Protein AF-W8YPA8-F1 (afdb_monomer_lite)

Structure (mmCIF, N/CA/C/O backbone):
data_AF-W8YPA8-F1
#
_entry.id   AF-W8YPA8-F1
#
loop_
_atom_site.group_PDB
_atom_site.id
_atom_site.type_symbol
_atom_site.label_atom_id
_atom_site.label_alt_id
_atom_site.label_comp_id
_atom_site.label_asym_id
_atom_site.label_entity_id
_atom_site.label_seq_id
_atom_site.pdbx_PDB_ins_code
_atom_site.Cartn_x
_atom_site.Cartn_y
_atom_site.Cartn_z
_atom_site.occupancy
_atom_site.B_iso_or_equiv
_atom_site.auth_seq_id
_atom_site.auth_comp_id
_atom_site.auth_asym_id
_atom_site.auth_atom_id
_atom_site.pdbx_PDB_model_num
ATOM 1 N N . MET A 1 1 ? 2.791 -3.843 -14.142 1.00 55.88 1 MET A N 1
ATOM 2 C CA . MET A 1 1 ? 3.544 -3.112 -15.183 1.00 55.88 1 MET A CA 1
ATOM 3 C C . MET A 1 1 ? 4.930 -3.729 -15.321 1.00 55.88 1 MET A C 1
ATOM 5 O O . MET A 1 1 ? 5.844 -3.310 -14.632 1.00 55.88 1 MET A O 1
ATOM 9 N N . GLY A 1 2 ? 5.076 -4.784 -16.122 1.00 54.16 2 GLY A N 1
ATOM 10 C CA . GLY A 1 2 ? 6.364 -5.493 -16.256 1.00 54.16 2 GLY A CA 1
ATOM 11 C C . GLY A 1 2 ? 6.495 -6.352 -17.515 1.00 54.16 2 GLY A C 1
ATOM 12 O O . GLY A 1 2 ? 7.514 -6.993 -17.714 1.00 54.16 2 GLY A O 1
ATOM 13 N N . ILE A 1 3 ? 5.469 -6.360 -18.365 1.00 55.41 3 ILE A N 1
ATOM 14 C CA . ILE A 1 3 ? 5.423 -7.061 -19.645 1.00 55.41 3 ILE A CA 1
ATOM 15 C C . ILE A 1 3 ? 4.874 -6.012 -20.626 1.00 55.41 3 ILE A C 1
ATOM 17 O O . ILE A 1 3 ? 3.823 -5.438 -20.344 1.00 55.41 3 ILE A O 1
ATOM 21 N N . TRP A 1 4 ? 5.607 -5.715 -21.708 1.00 56.72 4 TRP A N 1
ATOM 22 C CA . TRP A 1 4 ? 5.220 -4.790 -22.795 1.00 56.72 4 TRP A CA 1
ATOM 23 C C . TRP A 1 4 ? 5.165 -3.299 -22.416 1.00 56.72 4 TRP A C 1
ATOM 25 O O . TRP A 1 4 ? 4.280 -2.555 -22.840 1.00 56.72 4 TRP A O 1
ATOM 35 N N . THR A 1 5 ? 6.139 -2.838 -21.631 1.00 59.66 5 THR A N 1
ATOM 36 C CA . THR A 1 5 ? 6.287 -1.416 -21.275 1.00 59.66 5 THR A CA 1
ATOM 37 C C . THR A 1 5 ? 6.670 -0.516 -22.454 1.00 59.66 5 THR A C 1
ATOM 39 O O . THR A 1 5 ? 6.522 0.696 -22.347 1.00 59.66 5 THR A O 1
ATOM 42 N N . ASP A 1 6 ? 7.104 -1.085 -23.581 1.00 64.50 6 ASP A N 1
ATOM 43 C CA . ASP A 1 6 ? 7.495 -0.345 -24.790 1.00 64.50 6 ASP A CA 1
ATOM 44 C C . ASP A 1 6 ? 6.290 0.207 -25.578 1.00 64.50 6 ASP A C 1
ATOM 46 O O . ASP A 1 6 ? 6.425 1.121 -26.396 1.00 64.50 6 ASP A O 1
ATOM 50 N N . ILE A 1 7 ? 5.081 -0.313 -25.318 1.00 75.94 7 ILE A N 1
ATOM 51 C CA . ILE A 1 7 ? 3.845 0.158 -25.952 1.00 75.94 7 ILE A CA 1
ATOM 52 C C . ILE A 1 7 ? 3.158 1.179 -25.043 1.00 75.94 7 ILE A C 1
ATOM 54 O O . ILE A 1 7 ? 2.423 0.830 -24.118 1.00 75.94 7 ILE A O 1
ATOM 58 N N . HIS A 1 8 ? 3.344 2.460 -25.364 1.00 79.19 8 HIS A N 1
ATOM 59 C CA . HIS A 1 8 ? 2.786 3.608 -24.639 1.00 79.19 8 HIS A CA 1
ATOM 60 C C . HIS A 1 8 ? 1.289 3.461 -24.301 1.00 79.19 8 HIS A C 1
ATOM 62 O O . HIS A 1 8 ? 0.873 3.753 -23.181 1.00 79.19 8 HIS A O 1
ATOM 68 N N . TRP A 1 9 ? 0.480 2.942 -25.232 1.00 84.31 9 TRP A N 1
ATOM 69 C CA . TRP A 1 9 ? -0.957 2.728 -25.021 1.00 84.31 9 TRP A CA 1
ATOM 70 C C . TRP A 1 9 ? -1.285 1.711 -23.919 1.00 84.31 9 TRP A C 1
ATOM 72 O O . TRP A 1 9 ? -2.238 1.916 -23.168 1.00 84.31 9 TRP A O 1
ATOM 82 N N . VAL A 1 10 ? -0.494 0.641 -23.785 1.00 83.19 10 VAL A N 1
ATOM 83 C CA . VAL A 1 10 ? -0.699 -0.387 -22.750 1.00 83.19 10 VAL A CA 1
ATOM 84 C C . VAL A 1 10 ? -0.426 0.203 -21.372 1.00 83.19 10 VAL A C 1
ATOM 86 O O . VAL A 1 10 ? -1.209 0.003 -20.444 1.00 83.19 10 VAL A O 1
ATOM 89 N N . VAL A 1 11 ? 0.643 0.992 -21.246 1.00 82.12 11 VAL A N 1
ATOM 90 C CA . VAL A 1 11 ? 0.985 1.671 -19.991 1.00 82.12 11 VAL A CA 1
ATOM 91 C C . VAL A 1 11 ? -0.120 2.647 -19.588 1.00 82.12 11 VAL A C 1
ATOM 93 O O . VAL A 1 11 ? -0.563 2.603 -18.442 1.00 82.12 11 VAL A O 1
ATOM 96 N N . ILE A 1 12 ? -0.621 3.463 -20.523 1.00 86.56 12 ILE A N 1
ATOM 97 C CA . ILE A 1 12 ? -1.722 4.405 -20.262 1.00 86.56 12 ILE A CA 1
ATOM 98 C C . ILE A 1 12 ? -2.967 3.662 -19.767 1.00 86.56 12 ILE A C 1
ATOM 100 O O . ILE A 1 12 ? -3.509 4.015 -18.720 1.00 86.56 12 ILE A O 1
ATOM 104 N N . ALA A 1 13 ? -3.392 2.606 -20.467 1.00 88.50 13 ALA A N 1
ATOM 105 C CA . ALA A 1 13 ? -4.543 1.810 -20.050 1.00 88.50 13 ALA A CA 1
ATOM 106 C C . ALA A 1 13 ? -4.339 1.234 -18.637 1.00 88.50 13 ALA A C 1
ATOM 108 O O . ALA A 1 13 ? -5.207 1.384 -17.777 1.00 88.50 13 ALA A O 1
ATOM 109 N N . CYS A 1 14 ? -3.169 0.652 -18.352 1.00 85.56 14 CYS A N 1
ATOM 110 C CA . CYS A 1 14 ? -2.844 0.140 -17.022 1.00 85.56 14 CYS A CA 1
ATOM 111 C C . CYS A 1 14 ? -2.878 1.225 -15.935 1.00 85.56 14 CYS A C 1
ATOM 113 O O . CYS A 1 14 ? -3.356 0.943 -14.839 1.00 85.56 14 CYS A O 1
ATOM 115 N N . VAL A 1 15 ? -2.395 2.443 -16.210 1.00 86.88 15 VAL A N 1
ATOM 116 C CA . VAL A 1 15 ? -2.451 3.568 -15.258 1.00 86.88 15 VAL A CA 1
ATOM 117 C C . VAL A 1 15 ? -3.898 3.953 -14.962 1.00 86.88 15 VAL A C 1
ATOM 119 O O . VAL A 1 15 ? -4.247 4.113 -13.796 1.00 86.88 15 VAL A O 1
ATOM 122 N N . VAL A 1 16 ? -4.750 4.063 -15.986 1.00 91.31 16 VAL A N 1
ATOM 123 C CA . VAL A 1 16 ? -6.170 4.417 -15.813 1.00 91.31 16 VAL A CA 1
ATOM 124 C C . VAL A 1 16 ? -6.897 3.366 -14.973 1.00 91.31 16 VAL A C 1
ATOM 126 O O . VAL A 1 16 ? -7.545 3.710 -13.984 1.00 91.31 16 VAL A O 1
ATOM 129 N N . PHE A 1 17 ? -6.741 2.081 -15.310 1.00 89.56 17 PHE A N 1
ATOM 130 C CA . PHE A 1 17 ? -7.345 0.988 -14.543 1.00 89.56 17 PHE A CA 1
ATOM 131 C C . PHE A 1 17 ? -6.818 0.928 -13.105 1.00 89.56 17 PHE A C 1
ATOM 133 O O . PHE A 1 17 ? -7.601 0.782 -12.166 1.00 89.56 17 PHE A O 1
ATOM 140 N N . ALA A 1 18 ? -5.506 1.086 -12.911 1.00 86.12 18 ALA A N 1
ATOM 141 C CA . ALA A 1 18 ? -4.919 1.140 -11.578 1.00 86.12 18 ALA A CA 1
ATOM 142 C C . ALA A 1 18 ? -5.458 2.334 -10.777 1.00 86.12 18 ALA A C 1
ATOM 144 O O . ALA A 1 18 ? -5.796 2.170 -9.610 1.00 86.12 18 ALA A O 1
ATOM 145 N N . GLY A 1 19 ? -5.597 3.509 -11.395 1.00 87.06 19 GLY A N 1
ATOM 146 C CA . GLY A 1 19 ? -6.142 4.706 -10.756 1.00 87.06 19 GLY A CA 1
ATOM 147 C C . GLY A 1 19 ? -7.578 4.517 -10.271 1.00 87.06 19 GLY A C 1
ATOM 148 O O . GLY A 1 19 ? -7.886 4.863 -9.131 1.00 87.06 19 GLY A O 1
ATOM 149 N N . ALA A 1 20 ? -8.435 3.899 -11.088 1.00 88.88 20 ALA A N 1
ATOM 150 C CA . ALA A 1 20 ? -9.811 3.591 -10.701 1.00 88.88 20 ALA A CA 1
ATOM 151 C C . ALA A 1 20 ? -9.869 2.659 -9.474 1.00 88.88 20 ALA A C 1
ATOM 153 O O . ALA A 1 20 ? -10.590 2.930 -8.512 1.00 88.88 20 ALA A O 1
ATOM 154 N N . LEU A 1 21 ? -9.062 1.592 -9.471 1.00 87.38 21 LEU A N 1
ATOM 155 C CA . LEU A 1 21 ? -9.007 0.642 -8.357 1.00 87.38 21 LEU A CA 1
ATOM 156 C C . LEU A 1 21 ? -8.398 1.261 -7.092 1.00 87.38 21 LEU A C 1
ATOM 158 O O . LEU A 1 21 ? -8.936 1.078 -6.000 1.00 87.38 21 LEU A O 1
ATOM 162 N N . LEU A 1 22 ? -7.299 2.006 -7.220 1.00 85.31 22 LEU A N 1
ATOM 163 C CA . LEU A 1 22 ? -6.637 2.676 -6.097 1.00 85.31 22 LEU A CA 1
ATOM 164 C C . LEU A 1 22 ? -7.539 3.743 -5.465 1.00 85.31 22 LEU A C 1
ATOM 166 O O . LEU A 1 22 ? -7.567 3.860 -4.242 1.00 85.31 22 LEU A O 1
ATOM 170 N N . GLY A 1 23 ? -8.316 4.471 -6.274 1.00 86.81 23 GLY A N 1
ATOM 171 C CA . GLY A 1 23 ? -9.296 5.441 -5.789 1.00 86.81 23 GLY A CA 1
ATOM 172 C C . GLY A 1 23 ? -10.366 4.796 -4.908 1.00 86.81 23 GLY A C 1
ATOM 173 O O . GLY A 1 23 ? -10.620 5.274 -3.804 1.00 86.81 23 GLY A O 1
ATOM 174 N N . ASN A 1 24 ? -10.925 3.665 -5.347 1.00 88.88 24 ASN A N 1
ATOM 175 C CA . ASN A 1 24 ? -11.902 2.918 -4.555 1.00 88.88 24 ASN A CA 1
ATOM 176 C C . AS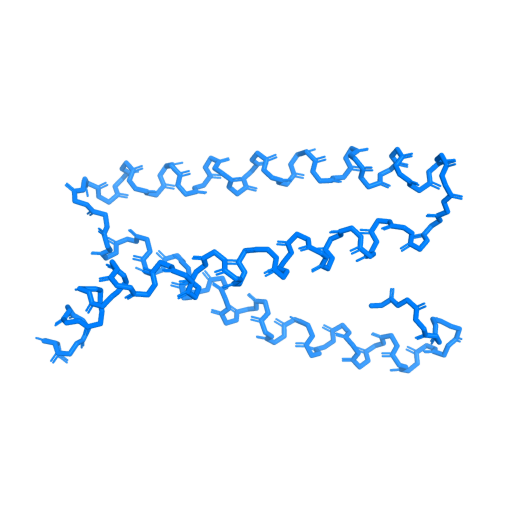N A 1 24 ? -11.300 2.391 -3.239 1.00 88.88 24 ASN A C 1
ATOM 178 O O . ASN A 1 24 ? -11.885 2.555 -2.169 1.00 88.88 24 ASN A O 1
ATOM 182 N N . ASN A 1 25 ? -10.094 1.815 -3.300 1.00 84.94 25 ASN A N 1
ATOM 183 C CA . ASN A 1 25 ? -9.404 1.295 -2.116 1.00 84.94 25 ASN A CA 1
ATOM 184 C C . ASN A 1 25 ? -9.081 2.396 -1.094 1.00 84.94 25 ASN A C 1
ATOM 186 O O . ASN A 1 25 ? -9.201 2.165 0.106 1.00 84.94 25 ASN A O 1
ATOM 190 N N . ASN A 1 26 ? -8.713 3.598 -1.542 1.00 86.38 26 ASN A N 1
ATOM 191 C CA . ASN A 1 26 ? -8.441 4.720 -0.645 1.00 86.38 26 ASN A CA 1
ATOM 192 C C . ASN A 1 26 ? -9.664 5.086 0.210 1.00 86.38 26 ASN A C 1
ATOM 194 O O . ASN A 1 26 ? -9.527 5.320 1.412 1.00 86.38 26 ASN A O 1
ATOM 198 N N . THR A 1 27 ? -10.855 5.103 -0.392 1.00 86.00 27 THR A N 1
ATOM 199 C CA . THR A 1 27 ? -12.101 5.361 0.337 1.00 86.00 27 THR A CA 1
ATOM 200 C C . THR A 1 27 ? -12.417 4.213 1.289 1.00 86.00 27 THR A C 1
ATOM 202 O O . THR A 1 27 ? -12.538 4.457 2.486 1.00 86.00 27 THR A O 1
ATOM 205 N N . LEU A 1 28 ? -12.460 2.974 0.784 1.00 85.25 28 LEU A N 1
ATOM 206 C CA . LEU A 1 28 ? -12.846 1.790 1.561 1.00 85.25 28 LEU A CA 1
ATOM 207 C C . LEU A 1 28 ? -11.947 1.541 2.774 1.00 85.25 28 LEU A C 1
ATOM 209 O O . LEU A 1 28 ? -12.440 1.249 3.858 1.00 85.25 28 LEU A O 1
ATOM 213 N N . ILE A 1 29 ? -10.627 1.664 2.618 1.00 84.44 29 ILE A N 1
ATOM 214 C CA . ILE A 1 29 ? -9.699 1.447 3.733 1.00 84.44 29 ILE A CA 1
ATOM 215 C C . ILE A 1 29 ? -9.874 2.549 4.779 1.00 84.44 29 ILE A C 1
ATOM 217 O O . ILE A 1 29 ? -9.897 2.264 5.975 1.00 84.44 29 ILE A O 1
ATOM 221 N N . THR A 1 30 ? -10.025 3.803 4.346 1.00 85.25 30 THR A N 1
ATOM 222 C CA . THR A 1 30 ? -10.181 4.922 5.281 1.00 85.25 30 THR A CA 1
ATOM 223 C C . THR A 1 30 ? -11.484 4.788 6.072 1.00 85.25 30 THR A C 1
ATOM 225 O O . THR A 1 30 ? -11.459 4.900 7.295 1.00 85.25 30 THR A O 1
ATOM 228 N N . THR A 1 31 ? -12.611 4.504 5.413 1.00 84.06 31 THR A N 1
ATOM 229 C CA . THR A 1 31 ? -13.903 4.304 6.091 1.00 84.06 31 THR A CA 1
ATOM 230 C C . THR A 1 31 ? -13.903 3.045 6.955 1.00 84.06 31 THR A C 1
ATOM 232 O O . THR A 1 31 ? -14.325 3.104 8.109 1.00 84.06 31 THR A O 1
ATOM 235 N N . GLY A 1 32 ? -13.350 1.941 6.447 1.00 83.38 32 GLY A N 1
ATOM 236 C CA . GLY A 1 32 ? -13.246 0.674 7.165 1.00 83.38 32 GLY A CA 1
ATOM 237 C C . GLY A 1 32 ? -12.465 0.803 8.471 1.00 83.38 32 GLY A C 1
ATOM 238 O O . GLY A 1 32 ? -12.937 0.358 9.513 1.00 83.38 32 GLY A O 1
ATOM 239 N N . VAL A 1 33 ? -11.313 1.485 8.463 1.00 82.31 33 VAL A N 1
ATOM 240 C CA . VAL A 1 33 ? -10.526 1.712 9.689 1.00 82.31 33 VAL A CA 1
ATOM 241 C C . VAL A 1 33 ? -11.274 2.596 10.688 1.00 82.31 33 VAL A C 1
ATOM 243 O O . VAL A 1 33 ? -11.222 2.325 11.886 1.00 82.31 33 VAL A O 1
ATOM 246 N N . MET A 1 34 ? -11.984 3.632 10.227 1.00 85.81 34 MET A N 1
ATOM 247 C CA . MET A 1 34 ? -12.731 4.515 11.133 1.00 85.81 34 MET A CA 1
ATOM 248 C C . MET A 1 34 ? -13.919 3.817 11.806 1.00 85.81 34 MET A C 1
ATOM 250 O O . MET A 1 34 ? -14.276 4.198 12.918 1.00 85.81 34 MET A O 1
ATOM 254 N N . ASN A 1 35 ? -14.526 2.830 11.145 1.00 80.44 35 ASN A N 1
ATOM 255 C CA . ASN A 1 35 ? -15.678 2.097 11.673 1.00 80.44 35 ASN A CA 1
ATOM 256 C C . ASN A 1 35 ? -15.273 0.860 12.493 1.00 80.44 35 ASN A C 1
ATOM 258 O O . ASN A 1 35 ? -15.958 0.513 13.448 1.00 80.44 35 ASN A O 1
ATOM 262 N N . ALA A 1 36 ? -14.163 0.201 12.149 1.00 78.69 36 ALA A N 1
ATOM 263 C CA . ALA A 1 36 ? -13.722 -1.029 12.810 1.00 78.69 36 ALA A CA 1
ATOM 264 C C . ALA A 1 36 ? -12.934 -0.797 14.111 1.00 78.69 36 ALA A C 1
ATOM 266 O O . ALA A 1 36 ? -12.795 -1.713 14.923 1.00 78.69 36 ALA A O 1
ATOM 267 N N . ALA A 1 37 ? -12.349 0.389 14.300 1.00 81.12 37 ALA A N 1
ATOM 268 C CA . ALA A 1 37 ? -11.453 0.644 15.420 1.00 81.12 37 ALA A CA 1
ATOM 269 C C . ALA A 1 37 ? -12.234 0.932 16.725 1.00 81.12 37 ALA A C 1
ATOM 271 O O . ALA A 1 37 ? -13.027 1.871 16.756 1.00 81.12 37 ALA A O 1
ATOM 272 N N . PRO A 1 38 ? -11.968 0.220 17.841 1.00 79.50 38 PRO A N 1
ATOM 273 C CA . PRO A 1 38 ? -12.635 0.446 19.132 1.00 79.50 38 PRO A CA 1
ATOM 274 C C . PRO A 1 38 ? -12.078 1.667 19.899 1.00 79.50 38 PRO A C 1
ATOM 276 O O . PRO A 1 38 ? -12.124 1.713 21.126 1.00 79.50 38 PRO A O 1
ATOM 279 N N . VAL A 1 39 ? -11.490 2.638 19.195 1.00 86.25 39 VAL A N 1
ATOM 280 C CA . VAL A 1 39 ? -10.828 3.828 19.758 1.00 86.25 39 VAL A CA 1
ATOM 281 C C . VAL A 1 39 ? -11.427 5.099 19.164 1.00 86.25 39 VAL A C 1
ATOM 283 O O . VAL A 1 39 ? -12.153 5.053 18.174 1.00 86.25 39 VAL A O 1
ATOM 286 N N . GLU A 1 40 ? -11.102 6.258 19.738 1.00 87.88 40 GLU A N 1
ATOM 287 C CA . GLU A 1 40 ? -11.573 7.529 19.191 1.00 87.88 40 GLU A CA 1
ATOM 288 C C . GLU A 1 40 ? -11.131 7.736 17.736 1.00 87.88 40 GLU A C 1
ATOM 290 O O . GLU A 1 40 ? -9.997 7.421 17.355 1.00 87.88 40 GLU A O 1
ATOM 295 N N . ARG A 1 41 ? -12.012 8.349 16.933 1.00 83.94 41 ARG A N 1
ATOM 296 C CA . ARG A 1 41 ? -11.755 8.638 15.511 1.00 83.94 41 ARG A CA 1
ATOM 297 C C . ARG A 1 41 ? -10.451 9.401 15.289 1.00 83.94 41 ARG A C 1
ATOM 299 O O . ARG A 1 41 ? -9.744 9.119 14.325 1.00 83.94 41 ARG A O 1
ATOM 306 N N . SER A 1 42 ? -10.109 10.332 16.180 1.00 86.75 42 SER A N 1
ATOM 307 C CA . SER A 1 42 ? -8.855 11.092 16.108 1.00 86.75 42 SER A CA 1
ATOM 308 C C . SER A 1 42 ? -7.628 10.180 16.202 1.00 86.75 42 SER A C 1
ATOM 310 O O . SER A 1 42 ? -6.698 10.314 15.408 1.00 86.75 42 SER A O 1
ATOM 312 N N . THR A 1 43 ? -7.648 9.203 17.111 1.00 89.31 43 THR A N 1
ATOM 313 C CA . THR A 1 43 ? -6.557 8.235 17.289 1.00 89.31 43 THR A CA 1
ATOM 314 C C . THR A 1 43 ? -6.496 7.238 16.133 1.00 89.31 43 THR A C 1
ATOM 316 O O . THR A 1 43 ? -5.410 6.976 15.614 1.00 89.31 43 THR A O 1
ATOM 319 N N . ALA A 1 44 ? -7.644 6.732 15.666 1.00 87.56 44 ALA A N 1
ATOM 320 C CA . ALA A 1 44 ? -7.708 5.855 14.494 1.00 87.56 44 ALA A CA 1
ATOM 321 C C . ALA A 1 44 ? -7.161 6.552 13.234 1.00 87.56 44 ALA A C 1
ATOM 323 O O . ALA A 1 44 ? -6.350 5.985 12.500 1.00 87.56 44 ALA A O 1
ATOM 324 N N . SER A 1 45 ? -7.554 7.810 13.009 1.00 87.56 45 SER A N 1
ATOM 325 C CA . SER A 1 45 ? -7.090 8.628 11.883 1.00 87.56 45 SER A CA 1
ATOM 326 C C . SER A 1 45 ? -5.588 8.911 11.950 1.00 87.56 45 SER A C 1
ATOM 328 O O . SER A 1 45 ? -4.890 8.806 10.934 1.00 87.56 45 SER A O 1
ATOM 330 N N . ALA A 1 46 ? -5.063 9.203 13.145 1.00 89.31 46 ALA A N 1
ATOM 331 C CA . ALA A 1 46 ? -3.634 9.404 13.359 1.00 89.31 46 ALA A CA 1
ATOM 332 C C . ALA A 1 46 ? -2.827 8.133 13.051 1.00 89.31 46 ALA A C 1
ATOM 334 O O . ALA A 1 46 ? -1.837 8.203 12.321 1.00 89.31 46 ALA A O 1
ATOM 335 N N . ALA A 1 47 ? -3.275 6.968 13.532 1.00 89.62 47 ALA A N 1
ATOM 336 C CA . ALA A 1 47 ? -2.622 5.686 13.270 1.00 89.62 47 ALA A CA 1
ATOM 337 C C . ALA A 1 47 ? -2.644 5.315 11.776 1.00 89.62 47 ALA A C 1
ATOM 339 O O . ALA A 1 47 ? -1.612 4.939 11.214 1.00 89.62 47 ALA A O 1
ATOM 340 N N . TYR A 1 48 ? -3.794 5.481 11.111 1.00 89.31 48 TYR A N 1
ATOM 341 C CA . TYR A 1 48 ? -3.922 5.262 9.668 1.00 89.31 48 TYR A CA 1
ATOM 342 C C . TYR A 1 48 ? -2.984 6.175 8.866 1.00 89.31 48 TYR A C 1
ATOM 344 O O . TYR A 1 48 ? -2.226 5.709 8.011 1.00 89.31 48 TYR A O 1
ATOM 352 N N . SER A 1 49 ? -2.993 7.475 9.167 1.00 90.44 49 SER A N 1
ATOM 353 C CA . SER A 1 49 ? -2.151 8.456 8.477 1.00 90.44 49 SER A CA 1
ATOM 354 C C . SER A 1 49 ? -0.666 8.184 8.701 1.00 90.44 49 SER A C 1
ATOM 356 O O . SER A 1 49 ? 0.113 8.254 7.752 1.00 90.44 49 SER A O 1
ATOM 358 N N . PHE A 1 50 ? -0.274 7.811 9.922 1.00 92.81 50 PHE A N 1
ATOM 359 C CA . PHE A 1 50 ? 1.097 7.430 10.249 1.00 92.81 50 PHE A CA 1
ATOM 360 C C . PHE A 1 50 ? 1.588 6.268 9.378 1.00 92.81 50 PHE A C 1
ATOM 362 O O . PHE A 1 50 ? 2.624 6.393 8.728 1.00 92.81 50 PHE A O 1
ATOM 369 N N . LEU A 1 51 ? 0.820 5.176 9.293 1.00 91.44 51 LEU A N 1
ATOM 370 C CA . LEU A 1 51 ? 1.146 4.031 8.435 1.00 91.44 51 LEU A CA 1
ATOM 371 C C . LEU A 1 51 ? 1.250 4.434 6.960 1.00 91.44 51 LEU A C 1
ATOM 373 O O . LEU A 1 51 ? 2.185 4.020 6.271 1.00 91.44 51 LEU A O 1
ATOM 377 N N . ARG A 1 52 ? 0.325 5.277 6.483 1.00 90.19 52 ARG A N 1
ATOM 378 C CA . ARG A 1 52 ? 0.321 5.749 5.094 1.00 90.19 52 ARG A CA 1
ATOM 379 C C . ARG A 1 52 ? 1.567 6.564 4.759 1.00 90.19 52 ARG A C 1
ATOM 381 O O . ARG A 1 52 ? 2.197 6.316 3.732 1.00 90.19 52 ARG A O 1
ATOM 388 N N . PHE A 1 53 ? 1.948 7.508 5.617 1.00 92.88 53 PHE A N 1
ATOM 389 C CA . PHE A 1 53 ? 3.145 8.321 5.401 1.00 92.88 53 PHE A CA 1
ATOM 390 C C . PHE A 1 53 ? 4.435 7.526 5.590 1.00 92.88 53 PHE A C 1
ATOM 392 O O . PHE A 1 53 ? 5.368 7.701 4.809 1.00 92.88 53 PHE A O 1
ATOM 399 N N . LEU A 1 54 ? 4.482 6.610 6.558 1.00 95.12 54 LEU A N 1
ATOM 400 C CA . LEU A 1 54 ? 5.630 5.732 6.767 1.00 95.12 54 LEU A CA 1
ATOM 401 C C . LEU A 1 54 ? 5.885 4.855 5.534 1.00 95.12 54 LEU A C 1
ATOM 403 O O . LEU A 1 54 ? 7.003 4.816 5.024 1.00 95.12 54 LEU A O 1
ATOM 407 N N . GLY A 1 55 ? 4.840 4.213 5.004 1.00 89.81 55 GLY A N 1
ATOM 408 C CA . GLY A 1 55 ? 4.929 3.449 3.761 1.00 89.81 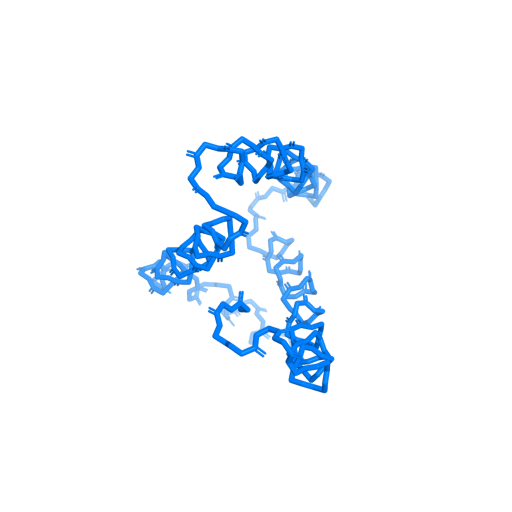55 GLY A CA 1
ATOM 409 C C . GLY A 1 55 ? 5.360 4.320 2.578 1.00 89.81 55 GLY A C 1
ATOM 410 O O . GLY A 1 55 ? 6.242 3.927 1.818 1.00 89.81 55 GLY A O 1
ATOM 411 N N . GLY A 1 56 ? 4.807 5.533 2.467 1.00 89.44 56 GLY A N 1
ATOM 412 C CA . GLY A 1 56 ? 5.179 6.508 1.438 1.00 89.44 56 GLY A CA 1
ATOM 413 C C . GLY A 1 56 ? 6.628 7.002 1.520 1.00 89.44 56 GLY A C 1
ATOM 414 O O . GLY A 1 56 ? 7.194 7.358 0.493 1.00 89.44 56 GLY A O 1
ATOM 415 N N . ALA A 1 57 ? 7.247 6.993 2.703 1.00 92.00 57 ALA A N 1
ATOM 416 C CA . ALA A 1 57 ? 8.655 7.345 2.884 1.00 92.00 57 ALA A CA 1
ATOM 417 C C . ALA A 1 57 ? 9.596 6.162 2.600 1.00 92.00 57 ALA A C 1
ATOM 419 O O . ALA A 1 57 ? 10.642 6.324 1.973 1.00 92.00 57 ALA A O 1
ATOM 420 N N . ILE A 1 58 ? 9.213 4.960 3.039 1.00 92.56 58 ILE A N 1
ATOM 421 C CA . ILE A 1 58 ? 10.007 3.736 2.880 1.00 92.56 58 ILE A CA 1
ATOM 422 C C . ILE A 1 58 ? 9.991 3.257 1.420 1.00 92.56 58 ILE A C 1
ATOM 424 O O . ILE A 1 58 ? 11.031 2.871 0.883 1.00 92.56 58 ILE A O 1
ATOM 428 N N . ALA A 1 59 ? 8.835 3.305 0.752 1.00 89.12 59 ALA A N 1
ATOM 429 C CA . ALA A 1 59 ? 8.666 2.728 -0.580 1.00 89.12 59 ALA A CA 1
ATOM 430 C C . ALA A 1 59 ? 9.607 3.327 -1.648 1.00 89.12 59 ALA A C 1
ATOM 432 O O . ALA A 1 59 ? 10.247 2.536 -2.339 1.00 89.12 59 ALA A O 1
ATOM 433 N N . PRO A 1 60 ? 9.779 4.661 -1.785 1.00 89.25 60 PRO A N 1
ATOM 434 C CA . PRO A 1 60 ? 10.687 5.239 -2.778 1.00 89.25 60 PRO A CA 1
ATOM 435 C C . PRO A 1 60 ? 12.152 4.881 -2.525 1.00 89.25 60 PRO A C 1
ATOM 437 O O . PRO A 1 60 ? 12.885 4.606 -3.473 1.00 89.25 60 PRO A O 1
ATOM 440 N N . TYR A 1 61 ? 12.574 4.837 -1.257 1.00 90.75 61 TYR A N 1
ATOM 441 C CA . TYR A 1 61 ? 13.942 4.468 -0.892 1.00 90.75 61 TYR A CA 1
ATOM 442 C C . TYR A 1 61 ? 14.267 3.032 -1.322 1.00 90.75 61 TYR A C 1
ATOM 444 O O . TYR A 1 61 ? 15.260 2.793 -2.013 1.00 90.75 61 TYR A O 1
ATOM 452 N N . PHE A 1 62 ? 13.398 2.077 -0.974 1.00 88.62 62 PHE A N 1
ATOM 453 C CA . PHE A 1 62 ? 13.575 0.681 -1.373 1.00 88.62 62 PHE A CA 1
ATOM 454 C C . PHE A 1 62 ? 13.395 0.478 -2.876 1.00 88.62 62 PHE A C 1
ATOM 456 O O . PHE A 1 62 ? 14.160 -0.277 -3.471 1.00 88.62 62 PHE A O 1
ATOM 463 N N . ALA A 1 63 ? 12.442 1.165 -3.510 1.00 86.38 63 ALA A N 1
ATOM 464 C CA . ALA A 1 63 ? 12.255 1.103 -4.957 1.00 86.38 63 ALA A CA 1
ATOM 465 C C . ALA A 1 63 ? 13.505 1.588 -5.706 1.00 86.38 63 ALA A C 1
ATOM 467 O O . ALA A 1 63 ? 13.944 0.920 -6.639 1.00 86.38 63 ALA A O 1
ATOM 468 N N . GLY A 1 64 ? 14.118 2.690 -5.260 1.00 86.69 64 GLY A N 1
ATOM 469 C CA . GLY A 1 64 ? 15.371 3.194 -5.821 1.00 86.69 64 GLY A CA 1
ATOM 470 C C . GLY A 1 64 ? 16.515 2.193 -5.669 1.00 86.69 64 GLY A C 1
ATOM 471 O O . GLY A 1 64 ? 17.157 1.835 -6.652 1.00 86.69 64 GLY A O 1
ATOM 472 N N . LYS A 1 65 ? 16.720 1.654 -4.460 1.00 88.44 65 LYS A N 1
ATOM 473 C CA . LYS A 1 65 ? 17.793 0.677 -4.208 1.00 88.44 65 LYS A CA 1
ATOM 474 C C . LYS A 1 65 ? 17.607 -0.637 -4.965 1.00 88.44 65 LYS A C 1
ATOM 476 O O . LYS A 1 65 ? 18.570 -1.170 -5.506 1.00 88.44 65 LYS A O 1
ATOM 481 N N . LEU A 1 66 ? 16.378 -1.143 -5.057 1.00 84.94 66 LEU A N 1
ATOM 482 C CA . LEU A 1 66 ? 16.068 -2.354 -5.822 1.00 84.94 66 LEU A CA 1
ATOM 483 C C . LEU A 1 66 ? 16.250 -2.149 -7.332 1.00 84.94 66 LEU A C 1
ATOM 485 O O . LEU A 1 66 ? 16.709 -3.067 -8.015 1.00 84.94 66 LEU A O 1
ATOM 489 N N . ALA A 1 67 ? 15.922 -0.958 -7.846 1.00 85.31 67 ALA A N 1
ATOM 490 C CA . ALA A 1 67 ? 16.165 -0.605 -9.242 1.00 85.31 67 ALA A CA 1
ATOM 491 C C . ALA A 1 67 ? 17.666 -0.522 -9.559 1.00 85.31 67 ALA A C 1
ATOM 493 O O . ALA A 1 67 ? 18.086 -1.024 -10.598 1.00 85.31 67 ALA A O 1
ATOM 494 N N . GLU A 1 68 ? 18.455 0.080 -8.660 1.00 85.44 68 GLU A N 1
ATOM 495 C CA . GLU A 1 68 ? 19.912 0.214 -8.792 1.00 85.44 68 GLU A CA 1
ATOM 496 C C . GLU A 1 68 ? 20.634 -1.139 -8.745 1.00 85.44 68 GLU A C 1
ATOM 498 O O . GLU A 1 68 ? 21.564 -1.366 -9.513 1.00 85.44 68 GLU A O 1
ATOM 503 N N . TRP A 1 69 ? 20.240 -2.032 -7.832 1.00 84.69 69 TRP A N 1
ATOM 504 C CA . TRP A 1 69 ? 20.968 -3.283 -7.591 1.00 84.69 69 TRP A CA 1
ATOM 505 C C . TRP A 1 69 ? 20.624 -4.406 -8.561 1.00 84.69 69 TRP A C 1
ATOM 507 O O . TRP A 1 69 ? 21.488 -5.227 -8.861 1.00 84.69 69 TRP A O 1
ATOM 517 N N . PHE A 1 70 ? 19.374 -4.473 -9.022 1.00 80.75 70 PHE A N 1
ATOM 518 C CA . PHE A 1 70 ? 18.910 -5.583 -9.850 1.00 80.75 70 PHE A CA 1
ATOM 519 C C . PHE A 1 70 ? 18.510 -5.115 -11.244 1.00 80.75 70 PHE A C 1
ATOM 521 O O . PHE A 1 70 ? 19.171 -5.450 -12.225 1.00 80.75 70 PHE A O 1
ATOM 528 N N . ASN A 1 71 ? 17.389 -4.397 -11.346 1.00 79.81 71 ASN A N 1
ATOM 529 C CA . ASN A 1 71 ? 16.837 -3.925 -12.611 1.00 79.81 71 ASN A CA 1
ATOM 530 C C . ASN A 1 71 ? 15.645 -2.976 -12.353 1.00 79.81 71 ASN A C 1
ATOM 532 O O . ASN A 1 71 ? 14.884 -3.225 -11.410 1.00 79.81 71 ASN A O 1
ATOM 536 N N . PRO A 1 72 ? 15.385 -1.974 -13.216 1.00 79.88 72 PRO A N 1
ATOM 537 C CA . PRO A 1 72 ? 14.184 -1.131 -13.161 1.00 79.88 72 PRO A CA 1
ATOM 538 C C . PRO A 1 72 ? 12.835 -1.869 -13.069 1.00 79.88 72 PRO A C 1
ATOM 540 O O . PRO A 1 72 ? 11.869 -1.307 -12.558 1.00 79.88 72 PRO A O 1
ATOM 543 N N . HIS A 1 73 ? 12.739 -3.123 -13.524 1.00 77.62 73 HIS A N 1
ATOM 544 C CA . HIS A 1 73 ? 11.502 -3.912 -13.430 1.00 77.62 73 HIS A CA 1
ATOM 545 C C . HIS A 1 73 ? 11.244 -4.526 -12.041 1.00 77.62 73 HIS A C 1
ATOM 547 O O . HIS A 1 73 ? 10.094 -4.804 -11.694 1.00 77.62 73 HIS A O 1
ATOM 553 N N . VAL A 1 74 ? 12.283 -4.731 -11.226 1.00 83.25 74 VAL A N 1
ATOM 554 C CA . VAL A 1 74 ? 12.178 -5.431 -9.932 1.00 83.25 74 VAL A CA 1
ATOM 555 C C . VAL A 1 74 ? 11.288 -4.702 -8.918 1.00 83.25 74 VAL A C 1
ATOM 557 O O . VAL A 1 74 ? 10.440 -5.369 -8.320 1.00 83.25 74 VAL A O 1
ATOM 560 N N . PRO A 1 75 ? 11.368 -3.366 -8.742 1.00 84.75 75 PRO A N 1
ATOM 561 C CA . PRO A 1 75 ? 10.482 -2.645 -7.826 1.00 84.75 75 PRO A CA 1
ATOM 562 C C . PRO A 1 75 ? 8.991 -2.864 -8.106 1.00 84.75 75 PRO A C 1
ATOM 564 O O . PRO A 1 75 ? 8.197 -2.965 -7.171 1.00 84.75 75 PRO A O 1
ATOM 567 N N . PHE A 1 76 ? 8.602 -2.996 -9.379 1.00 81.31 76 PHE A N 1
ATOM 568 C CA . PHE A 1 76 ? 7.211 -3.248 -9.759 1.00 81.31 76 PHE A CA 1
ATOM 569 C C . PHE A 1 76 ? 6.742 -4.647 -9.352 1.00 81.31 76 PHE A C 1
ATOM 571 O O . PHE A 1 76 ? 5.611 -4.803 -8.894 1.0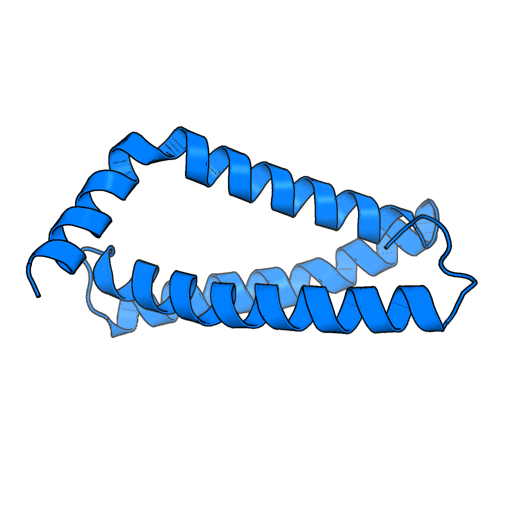0 81.31 76 PHE A O 1
ATOM 578 N N . ILE A 1 77 ? 7.603 -5.658 -9.501 1.00 83.81 77 ILE A N 1
ATOM 579 C CA . ILE A 1 77 ? 7.302 -7.038 -9.095 1.00 83.81 77 ILE A CA 1
ATOM 580 C C . ILE A 1 77 ? 7.210 -7.125 -7.570 1.00 83.81 77 ILE A C 1
ATOM 582 O O . ILE A 1 77 ? 6.267 -7.711 -7.045 1.00 83.81 77 ILE A O 1
ATOM 586 N N . VAL A 1 78 ? 8.147 -6.493 -6.858 1.00 86.75 78 VAL A N 1
ATOM 587 C CA . VAL A 1 78 ? 8.146 -6.449 -5.391 1.00 86.75 78 VAL A CA 1
ATOM 588 C C . VAL A 1 78 ? 6.890 -5.749 -4.876 1.00 86.75 78 VAL A C 1
ATOM 590 O O . VAL A 1 78 ? 6.196 -6.301 -4.027 1.00 86.75 78 VAL A O 1
ATOM 593 N N . GLY A 1 79 ? 6.529 -4.590 -5.435 1.00 85.56 79 GLY A N 1
ATOM 594 C CA . GLY A 1 79 ? 5.283 -3.902 -5.090 1.00 85.56 79 GLY A CA 1
ATOM 595 C C . GLY A 1 79 ? 4.042 -4.770 -5.322 1.00 85.56 79 GLY A C 1
ATOM 596 O O . GLY A 1 79 ? 3.182 -4.858 -4.448 1.00 85.56 79 GLY A O 1
ATOM 597 N N . ALA A 1 80 ? 3.971 -5.477 -6.455 1.00 85.69 80 ALA A N 1
ATOM 598 C CA . ALA A 1 80 ? 2.878 -6.407 -6.738 1.00 85.69 80 ALA A CA 1
ATOM 599 C C . ALA A 1 80 ? 2.817 -7.573 -5.733 1.00 85.69 80 ALA A C 1
ATOM 601 O O . ALA A 1 80 ? 1.729 -7.945 -5.293 1.00 85.69 80 ALA A O 1
ATOM 602 N N . ALA A 1 81 ? 3.968 -8.117 -5.326 1.00 87.94 81 ALA A N 1
ATOM 603 C CA . ALA A 1 81 ? 4.046 -9.161 -4.309 1.00 87.94 81 ALA A CA 1
ATOM 604 C C . ALA A 1 81 ? 3.551 -8.665 -2.941 1.00 87.94 81 ALA A C 1
ATOM 606 O O . ALA A 1 81 ? 2.769 -9.358 -2.295 1.00 87.94 81 ALA A O 1
ATOM 607 N N . PHE A 1 82 ? 3.930 -7.452 -2.524 1.00 88.12 82 PHE A N 1
ATOM 608 C CA . PHE A 1 82 ? 3.417 -6.847 -1.291 1.00 88.12 82 PHE A CA 1
ATOM 609 C C . PHE A 1 82 ? 1.897 -6.676 -1.325 1.00 88.12 82 PHE A C 1
ATOM 611 O O . PHE A 1 82 ? 1.231 -7.054 -0.366 1.00 88.12 82 PHE A O 1
ATOM 618 N N . VAL A 1 83 ? 1.337 -6.185 -2.437 1.00 86.50 83 VAL A N 1
ATOM 619 C CA . VAL A 1 83 ? -0.122 -6.071 -2.608 1.00 86.50 83 VAL A CA 1
ATOM 620 C C . VAL A 1 83 ? -0.798 -7.439 -2.504 1.00 86.50 83 VAL A C 1
ATOM 622 O O . VAL A 1 83 ? -1.794 -7.571 -1.798 1.00 86.50 83 VAL A O 1
ATOM 625 N N . LEU A 1 84 ? -0.247 -8.474 -3.147 1.00 87.62 84 LEU A N 1
ATOM 626 C CA . LEU A 1 84 ? -0.770 -9.839 -3.037 1.00 87.62 84 LEU A CA 1
ATOM 627 C C . LEU A 1 84 ? -0.743 -10.349 -1.595 1.00 87.62 84 LEU A C 1
ATOM 629 O O . LEU A 1 84 ? -1.737 -10.900 -1.133 1.00 87.62 84 LEU A O 1
ATOM 633 N N . VAL A 1 85 ? 0.353 -10.133 -0.866 1.00 87.56 85 VAL A N 1
ATOM 634 C CA . VAL A 1 85 ? 0.448 -10.497 0.555 1.00 87.56 85 VAL A CA 1
ATOM 635 C C . VAL A 1 85 ? -0.593 -9.740 1.382 1.00 87.56 85 VAL A C 1
ATOM 637 O O . VAL A 1 85 ? -1.246 -10.353 2.221 1.00 87.56 85 VAL A O 1
ATOM 640 N N . SER A 1 86 ? -0.812 -8.447 1.127 1.00 84.31 86 SER A N 1
ATOM 641 C CA . SER A 1 86 ? -1.859 -7.667 1.800 1.00 84.31 86 SER A CA 1
ATOM 642 C C . SER A 1 86 ? -3.258 -8.222 1.530 1.00 84.31 86 SER A C 1
ATOM 644 O O . SER A 1 86 ? -4.042 -8.370 2.464 1.00 84.31 86 SER A O 1
ATOM 646 N N . VAL A 1 87 ? -3.562 -8.584 0.279 1.00 83.44 87 VAL A N 1
ATOM 647 C CA . VAL A 1 87 ? -4.841 -9.209 -0.089 1.00 83.44 87 VAL A CA 1
ATOM 648 C C . VAL A 1 87 ? -4.996 -10.560 0.603 1.00 83.44 87 VAL A C 1
ATOM 650 O O . VAL A 1 87 ? -6.026 -10.809 1.219 1.00 83.44 87 VAL A O 1
ATOM 653 N N . LEU A 1 88 ? -3.973 -11.417 0.570 1.00 85.19 88 LEU A N 1
ATOM 654 C CA . LEU A 1 88 ? -3.998 -12.717 1.242 1.00 85.19 88 LEU A CA 1
ATOM 655 C C . LEU A 1 88 ? -4.168 -12.578 2.754 1.00 85.19 88 LEU A C 1
ATOM 657 O O . LEU A 1 88 ? -4.913 -13.347 3.352 1.00 85.19 88 LEU A O 1
ATOM 661 N N . TYR A 1 89 ? -3.519 -11.591 3.369 1.00 83.44 89 TYR A N 1
ATOM 662 C CA . TYR A 1 89 ? -3.676 -11.300 4.788 1.00 83.44 89 TYR A CA 1
ATOM 663 C C . TYR A 1 89 ? -5.106 -10.854 5.111 1.00 83.44 89 TYR A C 1
ATOM 665 O O . TYR A 1 89 ? -5.709 -11.362 6.055 1.00 83.44 89 TYR A O 1
ATOM 673 N N . MET A 1 90 ? -5.682 -9.967 4.294 1.00 77.75 90 MET A N 1
ATOM 674 C CA . MET A 1 90 ? -7.073 -9.536 4.439 1.00 77.75 90 MET A CA 1
ATOM 675 C C . MET A 1 90 ? -8.043 -10.715 4.286 1.00 77.75 90 MET A C 1
ATOM 677 O O . MET A 1 90 ? -8.944 -10.881 5.107 1.00 77.75 90 MET A O 1
ATOM 681 N N . LEU A 1 91 ? -7.808 -11.581 3.294 1.00 78.56 91 LEU A N 1
ATOM 682 C CA . LEU A 1 91 ? -8.606 -12.781 3.056 1.00 78.56 91 LEU A CA 1
ATOM 683 C C . LEU A 1 91 ? -8.487 -13.792 4.208 1.00 78.56 91 LEU A C 1
ATOM 685 O O . LEU A 1 91 ? -9.486 -14.342 4.665 1.00 78.56 91 LEU A O 1
ATOM 689 N N . ALA A 1 92 ? -7.276 -14.027 4.714 1.00 76.62 92 ALA A N 1
ATOM 690 C CA . ALA A 1 92 ? -7.037 -14.928 5.838 1.00 76.62 92 ALA A CA 1
ATOM 691 C C . ALA A 1 92 ? -7.693 -14.416 7.129 1.00 76.62 92 ALA A C 1
ATOM 693 O O . ALA A 1 92 ? -8.171 -15.209 7.942 1.00 76.62 92 ALA A O 1
ATOM 694 N N . ASN A 1 93 ? -7.772 -13.093 7.300 1.00 67.25 93 ASN A N 1
ATOM 6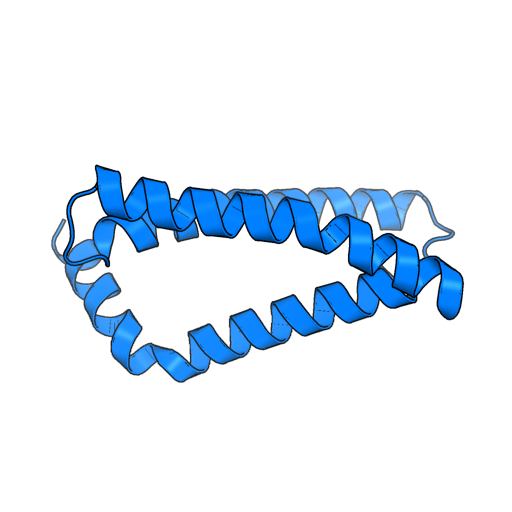95 C CA . ASN A 1 93 ? -8.383 -12.466 8.466 1.00 67.25 93 ASN A CA 1
ATOM 696 C C . ASN A 1 93 ? -9.894 -12.196 8.306 1.00 67.25 93 ASN A C 1
ATOM 698 O O . ASN A 1 93 ? -10.489 -11.551 9.171 1.00 67.25 93 ASN A O 1
ATOM 702 N N . HIS A 1 94 ? -10.549 -12.744 7.267 1.00 57.84 94 HIS A N 1
ATOM 703 C CA . HIS A 1 94 ? -11.998 -12.604 7.025 1.00 57.84 94 HIS A CA 1
ATOM 704 C C . HIS A 1 94 ? -12.869 -12.941 8.245 1.00 57.84 94 HIS A C 1
ATOM 706 O O . HIS A 1 94 ? -13.941 -12.362 8.411 1.00 57.84 94 HIS A O 1
ATOM 712 N N . LYS A 1 95 ? -12.423 -13.850 9.125 1.00 51.72 95 LYS A N 1
ATOM 713 C CA . LYS A 1 95 ? -13.144 -14.177 10.367 1.00 51.72 95 LYS A CA 1
ATOM 714 C C . LYS A 1 95 ? -13.266 -12.994 11.340 1.00 51.72 95 LYS A C 1
ATOM 716 O O . LYS A 1 95 ? -14.267 -12.939 12.042 1.00 51.72 95 LYS A O 1
ATOM 721 N N . HIS A 1 96 ? -12.310 -12.062 11.363 1.00 52.50 96 HIS A N 1
ATOM 722 C CA . HIS A 1 96 ? -12.372 -10.838 12.179 1.00 52.50 96 HIS A CA 1
ATOM 723 C C . HIS A 1 96 ? -12.985 -9.648 11.423 1.00 52.50 96 HIS A C 1
ATOM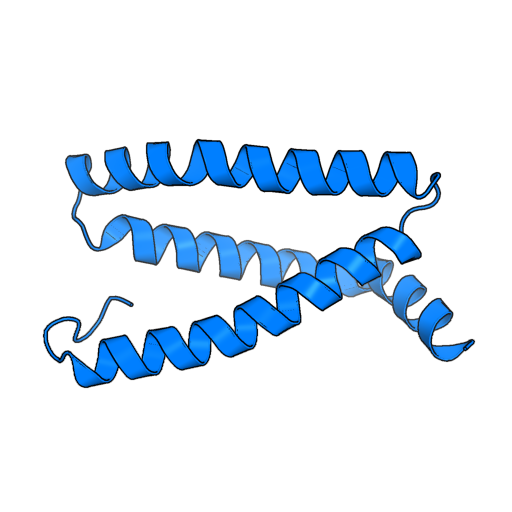 725 O O . HIS A 1 96 ? -13.547 -8.756 12.047 1.00 52.50 96 HIS A O 1
ATOM 731 N N . VAL A 1 97 ? -12.926 -9.647 10.086 1.00 52.62 97 VAL A N 1
ATOM 732 C CA . VAL A 1 97 ? -13.552 -8.610 9.238 1.00 52.62 97 VAL A CA 1
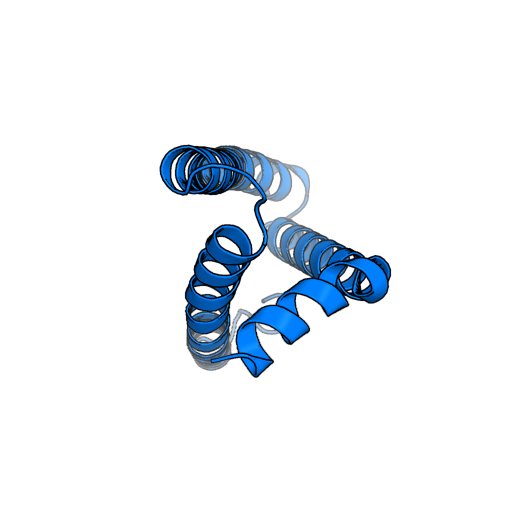ATOM 733 C C . VAL A 1 97 ? -15.079 -8.759 9.187 1.00 52.62 97 VAL A C 1
ATOM 735 O O . VAL A 1 97 ? -15.782 -7.776 8.992 1.00 52.62 97 VAL A O 1
ATOM 738 N N . LYS A 1 98 ? -15.615 -9.957 9.452 1.00 50.75 98 LYS A N 1
ATOM 739 C CA . LYS A 1 98 ? -17.065 -10.220 9.475 1.00 50.75 98 LYS A CA 1
ATOM 740 C C . LYS A 1 98 ? -17.862 -9.320 10.431 1.00 50.75 98 LYS A C 1
ATOM 742 O O . LYS A 1 98 ? -19.021 -9.045 10.158 1.00 50.75 98 LYS A O 1
ATOM 747 N N . HIS A 1 99 ? -17.252 -8.851 11.521 1.00 51.94 99 HIS A N 1
ATOM 748 C CA . HIS A 1 99 ? -17.913 -7.943 12.464 1.00 51.94 99 HIS A CA 1
ATOM 749 C C . HIS A 1 99 ? -18.009 -6.500 11.935 1.00 51.94 99 HIS A C 1
ATOM 751 O O . HIS A 1 99 ? -18.833 -5.729 12.405 1.00 51.94 99 HIS A O 1
ATOM 757 N N . VAL A 1 100 ? -17.196 -6.132 10.935 1.00 52.34 100 VAL A N 1
ATOM 758 C CA . VAL A 1 100 ? -17.261 -4.821 10.265 1.00 52.34 100 VAL A CA 1
ATOM 759 C C . VAL A 1 100 ? -18.435 -4.778 9.278 1.00 52.34 100 VAL A C 1
ATOM 761 O O . VAL A 1 100 ? -19.131 -3.769 9.219 1.00 52.34 100 VAL A O 1
ATOM 764 N N . ASP A 1 101 ? -18.725 -5.894 8.596 1.00 52.09 101 ASP A N 1
ATOM 765 C CA . ASP A 1 101 ? -19.921 -6.038 7.743 1.00 52.09 101 ASP A CA 1
ATOM 766 C C . ASP A 1 101 ? -21.235 -5.973 8.551 1.00 52.09 101 ASP A C 1
ATOM 768 O O . ASP A 1 101 ? -22.245 -5.488 8.045 1.00 52.09 101 ASP A O 1
ATOM 772 N N . GLU A 1 102 ? -21.249 -6.415 9.816 1.00 50.34 102 GLU A N 1
ATOM 773 C CA . GLU A 1 102 ? -22.441 -6.321 10.682 1.00 50.34 102 GLU A CA 1
ATOM 774 C C . GLU A 1 102 ? -22.789 -4.874 11.073 1.00 50.34 102 GLU A C 1
ATOM 776 O O . GLU A 1 102 ? -23.962 -4.565 11.275 1.00 50.34 102 GLU A O 1
ATOM 781 N N . VAL A 1 103 ? -21.802 -3.974 11.143 1.00 50.16 103 VAL A N 1
ATOM 782 C CA . VAL A 1 103 ? -22.030 -2.550 11.450 1.00 50.16 103 VAL A CA 1
ATOM 783 C C . VAL A 1 103 ? -22.547 -1.791 10.221 1.00 50.16 103 VAL A C 1
ATOM 785 O O . VAL A 1 103 ? -23.357 -0.879 10.368 1.00 50.16 103 VAL A O 1
ATOM 788 N N . GLU A 1 104 ? -22.145 -2.186 9.008 1.00 44.00 104 GLU A N 1
ATOM 789 C CA . GLU A 1 104 ? -22.643 -1.589 7.757 1.00 44.00 104 GLU A CA 1
ATOM 790 C C . GLU A 1 104 ? -24.041 -2.103 7.370 1.00 44.00 104 GLU A C 1
ATOM 792 O O . GLU A 1 104 ? -24.824 -1.366 6.782 1.00 44.00 104 GLU A O 1
ATOM 797 N N . ALA A 1 105 ? -24.410 -3.324 7.775 1.00 39.44 105 ALA A N 1
ATOM 798 C CA . ALA A 1 105 ? -25.763 -3.863 7.592 1.00 39.44 105 ALA A CA 1
ATOM 799 C C . ALA A 1 105 ? -26.807 -3.307 8.587 1.00 39.44 105 ALA A C 1
ATOM 801 O O . ALA A 1 105 ? -28.001 -3.565 8.428 1.00 39.44 105 ALA A O 1
ATOM 802 N N . ALA A 1 106 ? -26.371 -2.577 9.620 1.00 39.03 106 ALA A N 1
ATOM 803 C CA . ALA A 1 106 ? -27.235 -1.986 10.644 1.00 39.03 106 ALA A CA 1
ATOM 804 C C . ALA A 1 106 ? -27.580 -0.502 10.392 1.00 39.03 106 ALA A C 1
ATOM 806 O O . ALA A 1 106 ? -28.222 0.117 11.247 1.00 39.03 106 ALA A O 1
ATOM 807 N N . HIS A 1 107 ? -27.172 0.059 9.245 1.00 36.78 107 HIS A N 1
ATOM 808 C CA . HIS A 1 107 ? -27.503 1.419 8.810 1.00 36.78 107 HIS A CA 1
ATOM 809 C C . HIS A 1 107 ? -28.431 1.443 7.594 1.00 36.78 107 HIS A C 1
ATOM 811 O O . HIS A 1 107 ? -28.140 0.749 6.597 1.00 36.78 107 HIS A O 1
#

Sequence (107 aa):
MGIWTDIHWVVIACVVFAGALLGNNNTLITTGVMNAAPVERSTASAAYSFLRFLGGAIAPYFAGKLAEWFNPHVPFIVGAAFVLVSVLYMLANHKHVKHVDEVEAAH

Secondary structure (DSSP, 8-state):
--S-TT-HHHHHHHHHHHHHHHHHHHHHHHHHHHHH-SS-HHHHHHHHHHHHHHHHHHHHHHHHHHHHHT-TTHHHHHHHHHHHHHHHHHHHTHHHHHHHHHHHTT-

pLDDT: mean 79.22, std 14.22, range [36.78, 95.12]

Foldseek 3Di:
DQPPPVDPVVVVVVVVVVVVVVVVVVVCVLVLQCQLDPDDSVVSVVVVVVVVVVCVVVLVVVLVVQCVPPHNRRSVVVVVVVVVVVVVVCVVCVVSCVVSVVVVVVD

Radius of gyration: 17.19 Å; chains: 1; bounding box: 48×26×46 Å